Protein AF-A0A7J7P7L3-F1 (afdb_monomer_lite)

InterPro domains:
  IPR001509 NAD-dependent epimerase/dehydratase [PF01370] (6-107)
  IPR036291 NAD(P)-binding domain superfamily [SSF51735] (3-107)

Organism: NCBI:txid39325

Structure (mmCIF, N/CA/C/O backbone):
data_AF-A0A7J7P7L3-F1
#
_entry.id   AF-A0A7J7P7L3-F1
#
loop_
_atom_site.group_PDB
_atom_site.id
_atom_site.type_symbol
_atom_site.label_atom_id
_atom_site.label_alt_id
_atom_site.label_comp_id
_atom_site.label_asym_id
_atom_site.label_entity_id
_atom_site.label_seq_id
_atom_site.pdbx_PDB_ins_code
_atom_site.Cartn_x
_atom_site.Cartn_y
_atom_site.Cartn_z
_atom_site.occupancy
_atom_site.B_iso_or_equiv
_atom_site.auth_seq_id
_atom_site.auth_comp_id
_atom_site.auth_asym_id
_atom_site.auth_atom_id
_atom_site.pdbx_PDB_model_num
ATOM 1 N N . MET A 1 1 ? 2.190 19.082 1.369 1.00 60.88 1 MET A N 1
ATOM 2 C CA . MET A 1 1 ? 1.082 18.113 1.356 1.00 60.88 1 MET A CA 1
ATOM 3 C C . MET A 1 1 ? 0.151 18.454 0.211 1.00 60.88 1 MET A C 1
ATOM 5 O O . MET A 1 1 ? -0.112 19.635 0.020 1.00 60.88 1 MET A O 1
ATOM 9 N N . ASN A 1 2 ? -0.275 17.457 -0.565 1.00 70.69 2 ASN A N 1
ATOM 10 C CA . ASN A 1 2 ? -1.290 17.635 -1.604 1.00 70.69 2 ASN A CA 1
ATOM 11 C C . ASN A 1 2 ? -2.679 17.681 -0.943 1.00 70.69 2 ASN A C 1
ATOM 13 O O . ASN A 1 2 ? -2.972 16.841 -0.096 1.00 70.69 2 ASN A O 1
ATOM 17 N N . SER A 1 3 ? -3.491 18.674 -1.297 1.00 72.94 3 SER A N 1
ATOM 18 C CA . SER A 1 3 ? -4.859 18.868 -0.796 1.00 72.94 3 SER A CA 1
ATOM 19 C C . SER A 1 3 ? -5.929 18.641 -1.868 1.00 72.94 3 SER A C 1
ATOM 21 O O . SER A 1 3 ? -7.117 18.727 -1.566 1.00 72.94 3 SER A O 1
ATOM 23 N N . LYS A 1 4 ? -5.526 18.363 -3.114 1.00 76.38 4 LYS A N 1
ATOM 24 C CA . LYS A 1 4 ? -6.437 18.097 -4.226 1.00 76.38 4 LYS A CA 1
ATOM 25 C C . LYS A 1 4 ? -6.952 16.660 -4.139 1.00 76.38 4 LYS A C 1
ATOM 27 O O . LYS A 1 4 ? -6.161 15.725 -4.092 1.00 76.38 4 LYS A O 1
ATOM 32 N N . VAL A 1 5 ? -8.274 16.507 -4.144 1.00 76.38 5 VAL A N 1
ATOM 33 C CA . VAL A 1 5 ? -8.980 15.218 -4.163 1.00 76.38 5 VAL A CA 1
ATOM 34 C C . VAL A 1 5 ? -9.879 15.190 -5.411 1.00 76.38 5 VAL A C 1
ATOM 36 O O . VAL A 1 5 ? -10.526 16.206 -5.678 1.00 76.38 5 VAL A O 1
ATOM 39 N N . PRO A 1 6 ? -9.933 14.087 -6.187 1.00 81.69 6 PRO A N 1
ATOM 40 C CA . PRO A 1 6 ? -9.195 12.832 -6.003 1.00 81.69 6 PRO A CA 1
ATOM 41 C C . PRO A 1 6 ? -7.692 12.987 -6.277 1.00 81.69 6 PRO A C 1
ATOM 43 O O . PRO A 1 6 ? -7.283 13.817 -7.090 1.00 81.69 6 PRO A O 1
ATOM 46 N N . PHE A 1 7 ? -6.875 12.195 -5.577 1.00 83.44 7 PHE A N 1
ATOM 47 C CA . PHE A 1 7 ? -5.431 12.147 -5.807 1.00 83.44 7 PHE A CA 1
ATOM 48 C C . PHE A 1 7 ? -5.124 11.470 -7.146 1.00 83.44 7 PHE A C 1
ATOM 50 O O . PHE A 1 7 ? -5.781 10.497 -7.510 1.00 83.44 7 PHE A O 1
ATOM 57 N N . SER A 1 8 ? -4.105 11.959 -7.851 1.00 88.06 8 SER A N 1
ATOM 58 C CA . SER A 1 8 ? -3.606 11.355 -9.089 1.00 88.06 8 SER A CA 1
ATOM 59 C C . SER A 1 8 ? -2.144 10.939 -8.958 1.00 88.06 8 SER A C 1
ATOM 61 O O . SER A 1 8 ? -1.353 11.575 -8.264 1.00 88.06 8 SER A O 1
ATOM 63 N N . GLU A 1 9 ? -1.742 9.911 -9.701 1.00 85.62 9 GLU A N 1
ATOM 64 C CA . GLU A 1 9 ? -0.350 9.485 -9.854 1.00 85.62 9 GLU A CA 1
ATOM 65 C C . GLU A 1 9 ? 0.541 10.590 -10.434 1.00 85.62 9 GLU A C 1
ATOM 67 O O . GLU A 1 9 ? 1.744 10.600 -10.177 1.00 85.62 9 GLU A O 1
ATOM 72 N N . ARG A 1 10 ? -0.052 11.540 -11.172 1.00 86.62 10 ARG A N 1
ATOM 73 C CA . ARG A 1 10 ? 0.630 12.715 -11.736 1.00 86.62 10 ARG A CA 1
ATOM 74 C C . ARG A 1 10 ? 0.870 13.825 -10.714 1.00 86.62 10 ARG A C 1
ATOM 76 O O . ARG A 1 10 ? 1.592 14.777 -11.012 1.00 86.62 10 ARG A O 1
ATOM 83 N N . ASP A 1 11 ? 0.259 13.744 -9.536 1.00 86.81 11 ASP A N 1
ATOM 84 C CA . ASP A 1 11 ? 0.446 14.756 -8.508 1.00 86.81 11 ASP A CA 1
ATOM 85 C C . ASP A 1 11 ? 1.837 14.642 -7.872 1.00 86.81 11 ASP A C 1
ATOM 87 O O . ASP A 1 11 ? 2.352 13.554 -7.605 1.00 86.81 11 ASP A O 1
ATOM 91 N N . ARG A 1 12 ? 2.446 15.794 -7.569 1.00 84.75 12 ARG A N 1
ATOM 92 C CA . ARG A 1 12 ? 3.759 15.844 -6.913 1.00 84.75 12 ARG A CA 1
ATOM 93 C C . ARG A 1 12 ? 3.686 15.315 -5.481 1.00 84.75 12 ARG A C 1
ATOM 95 O O . ARG A 1 12 ? 2.881 15.777 -4.671 1.00 84.75 12 ARG A O 1
ATOM 102 N N . THR A 1 13 ? 4.613 14.425 -5.140 1.00 83.50 13 THR A N 1
ATOM 103 C CA . THR A 1 13 ? 4.693 13.750 -3.831 1.00 83.50 13 THR A CA 1
ATOM 104 C C . THR A 1 13 ? 5.837 14.255 -2.941 1.00 83.50 13 THR A C 1
ATOM 106 O O . THR A 1 13 ? 6.104 13.685 -1.889 1.00 83.50 13 THR A O 1
ATOM 109 N N . ASP A 1 14 ? 6.494 15.352 -3.318 1.00 81.62 14 ASP A N 1
ATOM 110 C CA . ASP A 1 14 ? 7.770 15.824 -2.739 1.00 81.62 14 ASP A CA 1
ATOM 111 C C . ASP A 1 14 ? 7.638 16.446 -1.333 1.00 81.62 14 ASP A C 1
ATOM 113 O O . ASP A 1 14 ? 8.596 16.963 -0.766 1.00 81.62 14 ASP A O 1
ATOM 117 N N . LYS A 1 15 ? 6.426 16.444 -0.765 1.00 84.94 15 LYS A N 1
ATOM 118 C CA . LYS A 1 15 ? 6.112 16.995 0.562 1.00 84.94 15 LYS A CA 1
ATOM 119 C C . LYS A 1 15 ? 5.389 15.937 1.411 1.00 84.94 15 LYS A C 1
ATOM 121 O O . LYS A 1 15 ? 4.172 16.085 1.611 1.00 84.94 15 LYS A O 1
ATOM 126 N N . PRO A 1 16 ? 6.090 14.873 1.858 1.00 82.50 16 PRO A N 1
ATOM 127 C CA . PRO A 1 16 ? 5.494 13.763 2.596 1.00 82.50 16 PRO A CA 1
ATOM 128 C C . PRO A 1 16 ? 4.971 14.212 3.965 1.00 82.50 16 PRO A C 1
ATOM 130 O O . PRO A 1 16 ? 5.580 15.032 4.644 1.00 82.50 16 PRO A O 1
ATOM 133 N N . ALA A 1 17 ? 3.827 13.659 4.368 1.00 83.81 17 ALA A N 1
ATOM 134 C CA . ALA A 1 17 ? 3.147 14.006 5.619 1.00 83.81 17 ALA A CA 1
ATOM 135 C C . ALA A 1 17 ? 3.677 13.249 6.851 1.00 83.81 17 ALA A C 1
ATOM 137 O O . ALA A 1 17 ? 3.313 13.565 7.979 1.00 83.81 17 ALA A O 1
ATOM 138 N N . SER A 1 18 ? 4.478 12.204 6.641 1.00 85.38 18 SER A N 1
ATOM 139 C CA . SER A 1 18 ? 4.998 11.335 7.695 1.00 85.38 18 SER A CA 1
ATOM 140 C C . SER A 1 18 ? 6.312 10.687 7.266 1.00 85.38 18 SER A C 1
ATOM 142 O O . SER A 1 18 ? 6.610 10.607 6.071 1.00 85.38 18 SER A O 1
ATOM 144 N N . LEU A 1 19 ? 7.071 10.164 8.234 1.00 88.00 19 LEU A N 1
ATOM 145 C CA . LEU A 1 19 ? 8.289 9.402 7.951 1.00 88.00 19 LEU A CA 1
ATOM 146 C C . LEU A 1 19 ? 7.995 8.168 7.086 1.00 88.00 19 LEU A C 1
ATOM 148 O O . LEU A 1 19 ? 8.732 7.888 6.150 1.00 88.00 19 LEU A O 1
ATOM 152 N N . TYR A 1 20 ? 6.877 7.480 7.335 1.00 87.56 20 TYR A N 1
ATOM 153 C CA . TYR A 1 20 ? 6.423 6.369 6.495 1.00 87.56 20 TYR A CA 1
ATOM 154 C C . TYR A 1 20 ? 6.188 6.800 5.037 1.00 87.56 20 TYR A C 1
ATOM 156 O O . TYR A 1 20 ? 6.616 6.118 4.111 1.00 87.56 20 TYR A O 1
ATOM 164 N N . ALA A 1 21 ? 5.539 7.948 4.814 1.00 86.00 21 ALA A N 1
ATOM 165 C CA . ALA A 1 21 ? 5.333 8.461 3.460 1.00 86.00 21 ALA A CA 1
ATOM 166 C C . ALA A 1 21 ? 6.667 8.829 2.787 1.00 86.00 21 ALA A C 1
ATOM 168 O O . ALA A 1 21 ? 6.853 8.554 1.603 1.00 86.00 21 ALA A O 1
ATOM 169 N N . ALA A 1 22 ? 7.609 9.398 3.546 1.00 89.62 22 ALA A N 1
ATOM 170 C CA . ALA A 1 22 ? 8.941 9.722 3.048 1.00 89.62 22 ALA A CA 1
ATOM 171 C C . ALA A 1 22 ? 9.722 8.464 2.631 1.00 89.62 22 ALA A C 1
ATOM 173 O O . ALA A 1 22 ? 10.298 8.443 1.545 1.00 89.62 22 ALA A O 1
ATOM 174 N N . THR A 1 23 ? 9.697 7.393 3.433 1.00 91.94 23 THR A N 1
ATOM 175 C CA . THR A 1 23 ? 10.396 6.141 3.094 1.00 91.94 23 THR A CA 1
ATOM 176 C C . THR A 1 23 ? 9.769 5.436 1.896 1.00 91.94 23 THR A C 1
ATOM 178 O O . THR A 1 23 ? 10.494 4.920 1.048 1.00 91.94 23 THR A O 1
ATOM 181 N N . LYS A 1 24 ? 8.436 5.458 1.764 1.00 91.31 24 LYS A N 1
ATOM 182 C CA . LYS A 1 24 ? 7.757 4.935 0.569 1.00 91.31 24 LYS A CA 1
ATOM 183 C C . LYS A 1 24 ? 8.125 5.717 -0.686 1.00 91.31 24 LYS A C 1
ATOM 185 O O . LYS A 1 24 ? 8.427 5.093 -1.698 1.00 91.31 24 LYS A O 1
ATOM 190 N N . LYS A 1 25 ? 8.192 7.051 -0.606 1.00 91.69 25 LYS A N 1
ATOM 191 C CA . LYS A 1 25 ? 8.627 7.868 -1.742 1.00 91.69 25 LYS A CA 1
ATOM 192 C C . LYS A 1 25 ? 10.092 7.615 -2.109 1.00 91.69 25 LYS A C 1
ATOM 194 O O . LYS A 1 25 ? 10.394 7.450 -3.283 1.00 91.69 25 LYS A O 1
ATOM 199 N N . ALA A 1 26 ? 10.983 7.513 -1.124 1.00 91.56 26 ALA A N 1
ATOM 200 C CA . ALA A 1 26 ? 12.376 7.143 -1.371 1.00 91.56 26 ALA A CA 1
ATOM 201 C C . ALA A 1 26 ? 12.489 5.776 -2.073 1.00 91.56 26 ALA A C 1
ATOM 203 O O . ALA A 1 26 ? 13.293 5.618 -2.986 1.00 91.56 26 ALA A O 1
ATOM 204 N N . GLY A 1 27 ? 11.642 4.810 -1.703 1.00 92.25 27 GLY A N 1
ATOM 205 C CA . GLY A 1 27 ? 11.554 3.517 -2.383 1.00 92.25 27 GLY A CA 1
ATOM 206 C C . GLY A 1 27 ? 11.194 3.618 -3.871 1.00 92.25 27 GLY A C 1
ATOM 207 O O . GLY A 1 27 ? 11.766 2.885 -4.673 1.00 92.25 27 GLY A O 1
ATOM 208 N N . GLU A 1 28 ? 10.306 4.542 -4.259 1.00 92.38 28 GLU A N 1
ATOM 209 C CA . GLU A 1 28 ? 9.980 4.788 -5.675 1.00 92.38 28 GLU A CA 1
ATOM 210 C C . GLU A 1 28 ? 11.187 5.324 -6.458 1.00 92.38 28 GLU A C 1
ATOM 212 O O . GLU A 1 28 ? 11.457 4.860 -7.562 1.00 92.38 28 GLU A O 1
ATOM 217 N N . GLU A 1 29 ? 11.940 6.262 -5.879 1.00 92.25 29 GLU A N 1
ATOM 218 C CA . GLU A 1 29 ? 13.135 6.838 -6.517 1.00 92.25 29 GLU A CA 1
ATOM 219 C C . GLU A 1 29 ? 14.260 5.803 -6.671 1.00 92.25 29 GLU A C 1
ATOM 221 O O . GLU A 1 29 ? 14.944 5.746 -7.697 1.00 92.25 29 GLU A O 1
ATOM 226 N N . ILE A 1 30 ? 14.419 4.925 -5.673 1.00 93.38 30 ILE A N 1
ATOM 227 C CA . ILE A 1 30 ? 15.346 3.792 -5.752 1.00 93.38 30 ILE A CA 1
ATOM 228 C C . ILE A 1 30 ? 14.920 2.859 -6.889 1.00 93.38 30 ILE A C 1
ATOM 230 O O . ILE A 1 30 ? 15.740 2.527 -7.744 1.00 93.38 30 ILE A O 1
ATOM 234 N N . ALA A 1 31 ? 13.644 2.471 -6.943 1.00 90.69 31 ALA A N 1
ATOM 235 C CA . ALA A 1 31 ? 13.121 1.614 -8.004 1.00 90.69 31 ALA A CA 1
ATOM 236 C C . ALA A 1 31 ? 13.325 2.229 -9.399 1.00 90.69 31 ALA A C 1
ATOM 238 O O . ALA A 1 31 ? 13.788 1.544 -10.309 1.00 90.69 31 ALA A O 1
ATOM 239 N N . HIS A 1 32 ? 13.064 3.528 -9.556 1.00 90.00 32 HIS A N 1
ATOM 240 C CA . HIS A 1 32 ? 13.306 4.247 -10.807 1.00 90.00 32 HIS A CA 1
ATOM 241 C C . HIS A 1 32 ? 14.782 4.191 -11.231 1.00 90.00 32 HIS A C 1
ATOM 243 O O . HIS A 1 32 ? 15.096 3.904 -12.386 1.00 90.00 32 HIS A O 1
ATOM 249 N N . THR A 1 33 ? 15.701 4.373 -10.280 1.00 89.31 33 THR A N 1
ATOM 250 C CA . THR A 1 33 ? 17.146 4.274 -10.528 1.00 89.31 33 THR A CA 1
ATOM 251 C C . THR A 1 33 ? 17.550 2.870 -10.994 1.00 89.31 33 THR A C 1
ATOM 253 O O . THR A 1 33 ? 18.318 2.727 -11.945 1.00 89.31 33 THR A O 1
ATOM 256 N N . TYR A 1 34 ? 17.003 1.823 -10.371 1.00 88.19 34 TYR A N 1
ATOM 257 C CA . TYR A 1 34 ? 17.251 0.434 -10.770 1.00 88.19 34 TYR A CA 1
ATOM 258 C C . TYR A 1 34 ? 16.685 0.105 -12.154 1.00 88.19 34 TYR A C 1
ATOM 260 O O . TYR A 1 34 ? 17.354 -0.561 -12.943 1.00 88.19 34 TYR A O 1
ATOM 268 N N . ASN A 1 35 ? 15.485 0.593 -12.473 1.00 87.75 35 ASN A N 1
ATOM 269 C CA . ASN A 1 35 ? 14.912 0.479 -13.812 1.00 87.75 35 ASN A CA 1
ATOM 270 C C . ASN A 1 35 ? 15.823 1.128 -14.868 1.00 87.75 35 ASN A C 1
ATOM 272 O O . ASN A 1 35 ? 16.078 0.526 -15.905 1.00 87.75 35 ASN A O 1
ATOM 276 N N . HIS A 1 36 ? 16.371 2.310 -14.576 1.00 84.62 36 HIS A N 1
ATOM 277 C CA . HIS A 1 36 ? 17.234 3.034 -15.506 1.00 84.62 36 HIS A CA 1
ATOM 278 C C . HIS A 1 36 ? 18.612 2.381 -15.710 1.00 84.62 36 HIS A C 1
ATOM 280 O O . HIS A 1 36 ? 19.092 2.299 -16.838 1.00 84.62 36 HIS A O 1
ATOM 286 N N . ILE A 1 37 ? 19.268 1.936 -14.631 1.00 87.94 37 ILE A N 1
ATO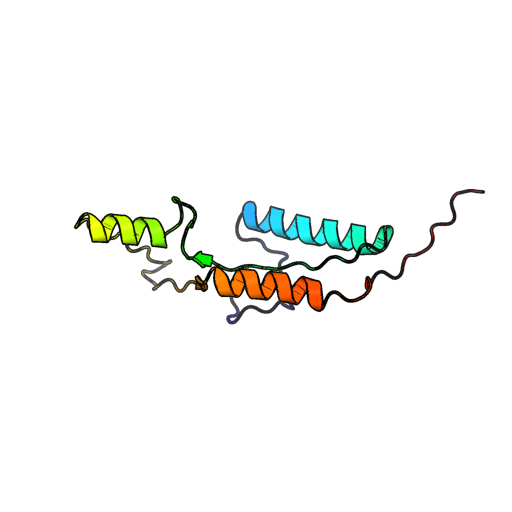M 287 C CA . ILE A 1 37 ? 20.651 1.424 -14.683 1.00 87.94 37 ILE A CA 1
ATOM 288 C C . ILE A 1 37 ? 20.701 -0.054 -15.077 1.00 87.94 37 ILE A C 1
ATOM 290 O O . ILE A 1 37 ? 21.612 -0.472 -15.790 1.00 87.94 37 ILE A O 1
ATOM 294 N N . HIS A 1 38 ? 19.751 -0.847 -14.583 1.00 84.88 38 HIS A N 1
ATOM 295 C CA . HIS A 1 38 ? 19.754 -2.304 -14.715 1.00 84.88 38 HIS A CA 1
ATOM 296 C C . HIS A 1 38 ? 18.620 -2.831 -15.590 1.00 84.88 38 HIS A C 1
ATOM 298 O O . HIS A 1 38 ? 18.446 -4.044 -15.668 1.00 84.88 38 HIS A O 1
ATOM 304 N N . GLU A 1 39 ? 17.846 -1.947 -16.228 1.00 83.50 39 GLU A N 1
ATOM 305 C CA . GLU A 1 39 ? 16.780 -2.338 -17.156 1.00 83.50 39 GLU A CA 1
ATOM 306 C C . GLU A 1 39 ? 15.722 -3.254 -16.497 1.00 83.50 39 GLU A C 1
ATOM 308 O O . GLU A 1 39 ? 15.026 -4.033 -17.155 1.00 83.50 39 GLU A O 1
ATOM 313 N N . LEU A 1 40 ? 15.572 -3.148 -15.169 1.00 84.69 40 LEU A N 1
ATOM 314 C CA . LEU A 1 40 ? 14.591 -3.920 -14.412 1.00 84.69 40 LEU A CA 1
ATOM 315 C C . LEU A 1 40 ? 13.180 -3.409 -14.690 1.00 84.69 40 LEU A C 1
ATOM 317 O O . LEU A 1 40 ? 12.898 -2.220 -14.555 1.00 84.69 40 LEU A O 1
ATOM 321 N N . THR A 1 41 ? 12.267 -4.318 -15.015 1.00 87.69 41 THR A N 1
ATOM 322 C CA . THR A 1 41 ? 10.839 -4.003 -15.129 1.00 87.69 41 THR A CA 1
ATOM 323 C C . THR A 1 41 ? 10.236 -3.944 -13.730 1.00 87.69 41 THR A C 1
ATOM 325 O O . THR A 1 41 ? 10.266 -4.937 -13.006 1.00 87.69 41 THR A O 1
ATOM 328 N N . ILE A 1 42 ? 9.737 -2.773 -13.325 1.00 90.25 42 ILE A N 1
ATOM 329 C CA . ILE A 1 42 ? 9.227 -2.541 -11.970 1.00 90.25 42 ILE A CA 1
ATOM 330 C C . ILE A 1 42 ? 7.903 -1.785 -12.047 1.00 90.25 42 ILE A C 1
ATOM 332 O O . ILE A 1 42 ? 7.837 -0.705 -12.630 1.00 90.25 42 ILE A O 1
ATOM 336 N N . THR A 1 43 ? 6.881 -2.321 -11.379 1.00 91.19 43 THR A N 1
ATOM 337 C CA . THR A 1 43 ? 5.566 -1.686 -11.234 1.00 91.19 43 THR A CA 1
ATOM 338 C C . THR A 1 43 ? 5.349 -1.276 -9.780 1.00 91.19 43 THR A C 1
ATOM 340 O O . THR A 1 43 ? 5.349 -2.112 -8.877 1.00 91.19 43 THR A O 1
ATOM 343 N N . GLY A 1 44 ? 5.179 0.025 -9.534 1.00 91.19 44 GLY A N 1
ATOM 344 C CA . GLY A 1 44 ? 4.890 0.568 -8.206 1.00 91.19 44 GLY A CA 1
ATOM 345 C C . GLY A 1 44 ? 3.387 0.704 -7.969 1.00 91.19 44 GLY A C 1
ATOM 346 O O . GLY A 1 44 ? 2.727 1.468 -8.666 1.00 91.19 44 GLY A O 1
ATOM 347 N N . LEU A 1 45 ? 2.851 0.012 -6.962 1.00 92.44 45 LEU A N 1
ATOM 348 C CA . LEU A 1 45 ? 1.438 0.098 -6.583 1.00 92.44 45 LEU A CA 1
ATOM 349 C C . LEU A 1 45 ? 1.273 0.918 -5.296 1.00 92.44 45 LEU A C 1
ATOM 351 O O . LEU A 1 45 ? 1.817 0.573 -4.244 1.00 92.44 45 LEU A O 1
ATOM 355 N N . ARG A 1 46 ? 0.509 2.014 -5.370 1.00 92.69 46 ARG A N 1
ATOM 356 C CA . ARG A 1 46 ? 0.191 2.879 -4.222 1.00 92.69 46 ARG A CA 1
ATOM 357 C C . ARG A 1 46 ? -1.152 2.474 -3.617 1.00 92.69 46 ARG A C 1
ATOM 359 O O . ARG A 1 46 ? -2.201 2.927 -4.059 1.00 92.69 46 ARG A O 1
ATOM 366 N N . PHE A 1 47 ? -1.119 1.621 -2.598 1.00 91.06 47 PHE A N 1
ATOM 367 C CA . PHE A 1 47 ? -2.336 1.179 -1.916 1.00 91.06 47 PHE A CA 1
ATOM 368 C C . PHE A 1 47 ? -2.874 2.213 -0.922 1.00 91.06 47 PHE A C 1
ATOM 370 O O . PHE A 1 47 ? -2.114 2.836 -0.174 1.00 91.06 47 PHE A O 1
ATOM 377 N N . PHE A 1 48 ? -4.201 2.324 -0.879 1.00 89.06 48 PHE A N 1
ATOM 378 C CA . PHE A 1 48 ? -4.940 2.998 0.187 1.00 89.06 48 PHE A CA 1
ATOM 379 C C . PHE A 1 48 ? -5.192 2.034 1.360 1.00 89.06 48 PHE A C 1
ATOM 381 O O . PHE A 1 48 ? -4.444 1.074 1.565 1.00 89.06 48 PHE A O 1
ATOM 388 N N . THR A 1 49 ? -6.210 2.295 2.184 1.00 89.25 49 THR A N 1
ATOM 389 C CA . THR A 1 49 ? -6.486 1.456 3.354 1.00 89.25 49 THR A CA 1
ATOM 390 C C . THR A 1 49 ? -7.074 0.125 2.904 1.00 89.25 49 THR A C 1
ATOM 392 O O . THR A 1 49 ? -8.181 0.073 2.381 1.00 89.25 49 THR A O 1
ATOM 395 N N . VAL A 1 50 ? -6.353 -0.968 3.132 1.00 92.00 50 VAL A N 1
ATOM 396 C CA . VAL A 1 50 ? -6.828 -2.310 2.778 1.00 92.00 50 VAL A CA 1
ATOM 397 C C . VAL A 1 50 ? -7.560 -2.942 3.959 1.00 92.00 50 VAL A C 1
ATOM 399 O O . VAL A 1 50 ? -7.056 -2.915 5.088 1.00 92.00 50 VAL A O 1
ATOM 402 N N . TYR A 1 51 ? -8.728 -3.535 3.705 1.00 92.94 51 TYR A N 1
ATOM 403 C CA . TYR A 1 51 ? -9.494 -4.283 4.704 1.00 92.94 51 TYR A CA 1
ATOM 404 C C . TYR A 1 51 ? -9.962 -5.642 4.175 1.00 92.94 51 TYR A C 1
ATOM 406 O O . TYR A 1 51 ? -10.127 -5.836 2.973 1.00 92.94 51 TYR A O 1
ATOM 414 N N . GLY A 1 52 ? -10.191 -6.590 5.083 1.00 91.44 52 GLY A N 1
ATOM 415 C CA . GLY A 1 52 ? -10.709 -7.911 4.742 1.00 91.44 52 GLY A CA 1
ATOM 416 C C . GLY A 1 52 ? -10.334 -8.987 5.763 1.00 91.44 52 GLY A C 1
ATOM 417 O O . GLY A 1 52 ? -9.750 -8.675 6.809 1.00 91.44 52 GLY A O 1
ATOM 418 N N . PRO A 1 53 ? -10.682 -10.255 5.480 1.00 90.88 53 PRO A N 1
ATOM 419 C CA . PRO A 1 53 ? -10.236 -11.407 6.256 1.00 90.88 53 PRO A CA 1
ATOM 420 C C . PRO A 1 53 ? -8.712 -11.432 6.405 1.00 90.88 53 PRO A C 1
ATOM 422 O O . PRO A 1 53 ? -7.992 -10.987 5.515 1.00 90.88 53 PRO A O 1
ATOM 425 N N . TRP A 1 54 ? -8.224 -11.946 7.539 1.00 88.88 54 TRP A N 1
ATOM 426 C CA . TRP A 1 54 ? -6.784 -12.006 7.857 1.00 88.88 54 TRP A CA 1
ATOM 427 C C . TRP A 1 54 ? -6.084 -10.640 7.888 1.00 88.88 54 TRP A C 1
ATOM 429 O O . TRP A 1 54 ? -4.860 -10.540 7.811 1.00 88.88 54 TRP A O 1
ATOM 439 N N . GLY A 1 55 ? -6.877 -9.579 8.035 1.00 85.12 55 GLY A N 1
ATOM 440 C CA . GLY A 1 55 ? -6.413 -8.218 8.191 1.00 85.12 55 GLY A CA 1
ATOM 441 C C . GLY A 1 55 ? -5.530 -8.013 9.420 1.00 85.12 55 GLY A C 1
ATOM 442 O O . GLY A 1 55 ? -5.599 -8.743 10.413 1.00 85.12 55 GLY A O 1
ATOM 443 N N . ARG A 1 56 ? -4.704 -6.968 9.373 1.00 87.06 56 ARG A N 1
ATOM 444 C CA . ARG A 1 56 ? -3.825 -6.626 10.490 1.00 87.06 56 ARG A CA 1
ATOM 445 C C . ARG A 1 56 ? -4.627 -6.201 11.731 1.00 87.06 56 ARG A C 1
ATOM 447 O O . ARG A 1 56 ? -5.509 -5.347 11.619 1.00 87.06 56 ARG A O 1
ATOM 454 N N . PRO A 1 57 ? -4.284 -6.708 12.930 1.00 83.94 57 PRO A N 1
ATOM 455 C CA . PRO A 1 57 ? -5.047 -6.452 14.151 1.00 83.94 57 PRO A CA 1
ATOM 456 C C . PRO A 1 57 ? -4.971 -5.006 14.652 1.00 83.94 57 PRO A C 1
ATOM 458 O O . PRO A 1 57 ? -5.757 -4.654 15.529 1.00 83.94 57 PRO A O 1
ATOM 461 N N . ASP A 1 58 ? -4.043 -4.204 14.123 1.00 82.88 58 ASP A N 1
ATOM 462 C CA . ASP A 1 58 ? -3.803 -2.805 14.475 1.00 82.88 58 ASP A CA 1
ATOM 463 C C . ASP A 1 58 ? -4.471 -1.804 13.511 1.00 82.88 58 ASP A C 1
ATOM 465 O O . ASP A 1 58 ? -4.211 -0.604 13.580 1.00 82.88 58 ASP A O 1
ATOM 469 N N . MET A 1 59 ? -5.346 -2.274 12.615 1.00 84.38 59 MET A N 1
ATOM 470 C CA . MET A 1 59 ? -6.116 -1.416 11.712 1.00 84.38 59 MET A CA 1
ATOM 471 C C . MET A 1 59 ? -7.485 -1.045 12.289 1.00 84.38 59 MET A C 1
ATOM 473 O O . MET A 1 59 ? -8.147 -1.847 12.950 1.00 84.38 59 MET A O 1
ATOM 477 N N . ALA A 1 60 ? -7.942 0.172 11.973 1.00 81.50 60 ALA A N 1
ATOM 478 C CA . ALA A 1 60 ? -9.165 0.767 12.518 1.00 81.50 60 ALA A CA 1
ATOM 479 C C . ALA A 1 60 ? -10.408 -0.134 12.388 1.00 81.50 60 ALA A C 1
ATOM 481 O O . ALA A 1 60 ? -11.148 -0.288 13.355 1.00 81.50 60 ALA A O 1
ATOM 482 N N . TYR A 1 61 ? -10.609 -0.789 11.239 1.00 82.50 61 TYR A N 1
ATOM 483 C CA . TYR A 1 61 ? -11.782 -1.646 11.023 1.00 82.50 61 TYR A CA 1
ATOM 484 C C . TYR A 1 61 ? -11.836 -2.828 12.001 1.00 82.50 61 TYR A C 1
ATOM 486 O O . TYR A 1 61 ?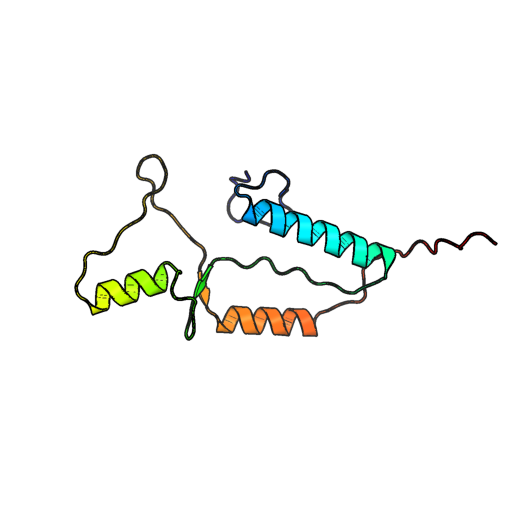 -12.905 -3.145 12.511 1.00 82.50 61 TYR A O 1
ATOM 494 N N . LEU A 1 62 ? -10.692 -3.436 12.330 1.00 83.88 62 LEU A N 1
ATOM 495 C CA . LEU A 1 62 ? -10.626 -4.553 13.273 1.00 83.88 62 LEU A CA 1
ATOM 496 C C . LEU A 1 62 ? -10.860 -4.099 14.715 1.00 83.88 62 LEU A C 1
ATOM 498 O O . LEU A 1 62 ? -11.484 -4.834 15.481 1.00 83.88 62 LEU A O 1
ATOM 502 N N . PHE A 1 63 ? -10.412 -2.896 15.084 1.00 85.56 63 PHE A N 1
ATOM 503 C CA . PHE A 1 63 ? -10.765 -2.293 16.372 1.00 85.56 63 PHE A CA 1
ATOM 504 C C . PHE A 1 63 ? -12.271 -2.050 16.477 1.00 85.56 63 PHE A C 1
ATOM 506 O O . PHE A 1 63 ? -12.888 -2.500 17.439 1.00 85.56 63 PHE A O 1
ATOM 513 N N . PHE A 1 64 ? -12.878 -1.440 15.455 1.00 88.88 64 PHE A N 1
ATOM 514 C CA . PHE A 1 64 ? -14.316 -1.169 15.440 1.00 88.88 64 PHE A CA 1
ATOM 515 C C . PHE A 1 64 ? -15.140 -2.452 15.526 1.00 88.88 64 PHE A C 1
ATOM 517 O O . PHE A 1 64 ? -16.027 -2.546 16.369 1.00 88.88 64 PHE A O 1
ATOM 524 N N . THR A 1 65 ? -14.816 -3.476 14.731 1.00 89.56 65 THR A N 1
ATOM 525 C CA . THR A 1 65 ? -15.506 -4.771 14.808 1.00 89.56 65 THR A CA 1
ATOM 526 C C . THR A 1 65 ? -15.367 -5.402 16.195 1.00 89.56 65 THR A C 1
ATOM 528 O O . THR A 1 65 ? -16.356 -5.875 16.749 1.00 89.56 65 THR A O 1
ATOM 531 N N . LYS A 1 66 ? -14.168 -5.387 16.795 1.00 88.94 66 LYS A N 1
ATOM 532 C CA . LYS A 1 66 ? -13.946 -5.933 18.145 1.00 88.94 66 LYS A CA 1
ATOM 533 C C . LYS A 1 66 ? -14.756 -5.202 19.212 1.00 88.94 66 LYS A C 1
ATOM 535 O O . LYS A 1 66 ? -15.281 -5.862 20.107 1.00 88.94 66 LYS A O 1
ATOM 540 N N . ASP A 1 67 ? -14.832 -3.878 19.145 1.00 91.44 67 ASP A N 1
ATOM 541 C CA . ASP A 1 67 ? -15.559 -3.079 20.131 1.00 91.44 67 ASP A CA 1
ATOM 542 C C . ASP A 1 67 ? -17.073 -3.240 19.977 1.00 91.44 67 ASP A C 1
ATOM 544 O O . ASP A 1 67 ? -17.748 -3.464 20.981 1.00 91.44 67 ASP A O 1
ATOM 548 N N . ILE A 1 68 ? -17.586 -3.278 18.740 1.00 92.38 68 ILE A N 1
ATOM 549 C CA . ILE A 1 68 ? -18.995 -3.590 18.449 1.00 92.38 68 ILE A CA 1
ATOM 550 C C . ILE A 1 68 ? -19.379 -4.948 19.044 1.00 92.38 68 ILE A C 1
ATOM 552 O O . ILE A 1 68 ? -20.354 -5.043 19.787 1.00 92.38 68 ILE A O 1
ATOM 556 N N . LEU A 1 69 ? -18.585 -5.992 18.781 1.00 92.88 69 LEU A N 1
ATOM 557 C CA . LEU A 1 69 ? -18.852 -7.343 19.288 1.00 92.88 69 LEU A CA 1
ATOM 558 C C . LEU A 1 69 ? -18.792 -7.437 20.820 1.00 92.88 69 LEU A C 1
ATOM 560 O O . LEU A 1 69 ? -19.405 -8.325 21.405 1.00 92.88 69 LEU A O 1
ATOM 564 N N . LYS A 1 70 ? -18.052 -6.538 21.477 1.00 94.56 70 LYS A N 1
ATOM 565 C CA . LYS A 1 70 ? -17.928 -6.472 22.941 1.00 94.56 70 LYS A CA 1
ATOM 566 C C . LYS A 1 70 ? -18.905 -5.486 23.587 1.00 94.56 70 LYS A C 1
ATOM 568 O O . LYS A 1 70 ? -18.813 -5.280 24.795 1.00 94.56 70 LYS A O 1
ATOM 573 N N . GLY A 1 71 ? -19.784 -4.844 22.811 1.00 92.94 71 GLY A N 1
ATOM 574 C CA . GLY A 1 71 ? -20.680 -3.795 23.303 1.00 92.94 71 GLY A CA 1
ATOM 575 C C . GLY A 1 71 ? -19.945 -2.570 23.862 1.00 92.94 71 GLY A C 1
ATOM 576 O O . GLY A 1 71 ? -20.465 -1.882 24.737 1.00 92.94 71 GLY A O 1
ATOM 577 N N . LYS A 1 72 ? -18.711 -2.316 23.411 1.00 93.44 72 LYS A N 1
ATOM 578 C CA . LYS A 1 72 ? -17.900 -1.172 23.840 1.00 93.44 72 LYS A CA 1
ATOM 579 C C . LYS A 1 72 ? -18.200 0.055 22.986 1.00 93.44 72 LYS A C 1
ATOM 581 O O . LYS A 1 72 ? -18.571 -0.053 21.820 1.00 93.44 72 LYS A O 1
ATOM 586 N N . SER A 1 73 ? -17.992 1.232 23.570 1.00 90.69 73 SER A N 1
ATOM 587 C CA . SER A 1 73 ? -18.067 2.493 22.831 1.00 90.69 73 SER A CA 1
ATOM 588 C C . SER A 1 73 ? -17.018 2.527 21.719 1.00 90.69 73 SER A C 1
ATOM 590 O O . SER A 1 73 ? -15.863 2.166 21.948 1.00 90.69 73 SER A O 1
ATOM 592 N N . ILE A 1 74 ? -17.420 2.974 20.530 1.00 88.69 74 ILE A N 1
ATOM 593 C CA . ILE A 1 74 ? -16.544 3.061 19.362 1.00 88.69 74 ILE A CA 1
ATOM 594 C C . ILE A 1 74 ? -15.841 4.425 19.376 1.00 88.69 74 ILE A C 1
ATOM 596 O O . ILE A 1 74 ? -16.515 5.458 19.315 1.00 88.69 74 ILE A O 1
ATOM 600 N N . PRO A 1 75 ? -14.500 4.474 19.412 1.00 81.25 75 PRO A N 1
ATOM 601 C CA . PRO A 1 75 ? -13.777 5.734 19.324 1.00 81.25 75 PRO A CA 1
ATOM 602 C C . PRO A 1 75 ? -13.880 6.309 17.904 1.00 81.25 75 PRO A C 1
ATOM 604 O O . PRO A 1 75 ? -13.323 5.765 16.950 1.00 81.25 75 PRO A O 1
ATOM 607 N N . ILE A 1 76 ? -14.582 7.436 17.758 1.00 82.50 76 ILE A N 1
ATOM 608 C CA . ILE A 1 76 ? -14.687 8.161 16.486 1.00 82.50 76 ILE A CA 1
ATOM 609 C C . ILE A 1 76 ? -13.571 9.203 16.396 1.00 82.50 76 ILE A C 1
ATOM 611 O O . ILE A 1 76 ? -13.551 10.185 17.141 1.00 82.50 76 ILE A O 1
ATOM 615 N N . PHE A 1 77 ? -12.658 9.017 15.446 1.00 80.50 77 PHE A N 1
ATOM 616 C CA . PHE A 1 77 ? -11.583 9.969 15.176 1.00 80.50 77 PHE A CA 1
ATOM 617 C C . PHE A 1 77 ? -12.110 11.146 14.343 1.00 80.50 77 PHE A C 1
ATOM 619 O O . PHE A 1 77 ? -12.594 10.958 13.227 1.00 80.50 77 PHE A O 1
ATOM 626 N N . LYS A 1 78 ? -12.008 12.367 14.879 1.00 78.81 78 LYS A N 1
ATOM 627 C CA . LYS A 1 78 ? -12.353 13.609 14.168 1.00 78.81 78 LYS A CA 1
ATOM 628 C C . LYS A 1 78 ? -11.093 14.273 13.613 1.00 78.81 78 LYS A C 1
ATOM 630 O O . LYS A 1 78 ? -10.035 14.225 14.238 1.00 78.81 78 LYS A O 1
ATOM 635 N N . GLY A 1 79 ? -11.213 14.888 12.440 1.00 72.19 79 GLY A N 1
ATOM 636 C CA . GLY A 1 79 ? -10.166 15.716 11.851 1.00 72.19 79 GLY A CA 1
ATOM 637 C C . GLY A 1 79 ? -10.050 17.080 12.546 1.00 72.19 79 GLY A C 1
ATOM 638 O O . GLY A 1 79 ? -10.815 17.373 13.473 1.00 72.19 79 GLY A O 1
ATOM 639 N N . PRO A 1 80 ? -9.118 17.940 12.093 1.00 70.56 80 PRO A N 1
ATOM 640 C CA . PRO A 1 80 ? -9.023 19.322 12.561 1.00 70.56 80 PRO A CA 1
ATOM 641 C C . PRO A 1 80 ? -10.383 20.033 12.471 1.00 70.56 80 PRO A C 1
ATOM 643 O O . PRO A 1 80 ? -11.140 19.802 11.527 1.00 70.56 80 PRO A O 1
ATOM 646 N N . ASN A 1 81 ? -10.705 20.880 13.452 1.00 74.75 81 ASN A N 1
ATOM 647 C CA . ASN A 1 81 ? -11.970 21.630 13.534 1.00 74.75 81 ASN A CA 1
ATOM 648 C C . ASN A 1 81 ? -13.245 20.760 13.539 1.00 74.75 81 ASN A C 1
ATOM 650 O O . ASN A 1 81 ? -14.256 21.138 12.957 1.00 74.75 81 ASN A O 1
ATOM 654 N N . HIS A 1 82 ? -13.209 19.586 14.181 1.00 76.31 82 HIS A N 1
ATOM 655 C CA . HIS A 1 82 ? -14.332 18.633 14.223 1.00 76.31 82 HIS A CA 1
ATOM 656 C C . HIS A 1 82 ? -14.787 18.111 12.849 1.00 76.31 82 HIS A C 1
ATOM 658 O O . HIS A 1 82 ? -15.883 17.559 12.739 1.00 76.31 82 HIS A O 1
ATOM 664 N N . GLY A 1 83 ? -13.945 18.231 11.820 1.00 72.25 83 GLY A N 1
ATOM 665 C CA . GLY A 1 83 ? -14.243 17.716 10.489 1.00 72.25 83 GLY A CA 1
ATOM 666 C C . GLY A 1 83 ? -14.395 16.194 10.474 1.00 72.25 83 GLY A C 1
ATOM 667 O O . GLY A 1 83 ? -13.682 15.464 11.170 1.00 72.25 83 GLY A O 1
ATOM 668 N N . THR A 1 84 ? -15.319 15.700 9.654 1.00 73.75 84 THR A N 1
ATOM 669 C CA . THR A 1 84 ? -15.448 14.270 9.357 1.00 73.75 84 THR A CA 1
ATOM 670 C C . THR A 1 84 ? -14.250 13.795 8.541 1.00 73.75 84 THR A C 1
ATOM 672 O O . THR A 1 84 ? -13.848 14.451 7.581 1.00 73.75 84 THR A O 1
ATOM 675 N N . VAL A 1 85 ? -13.677 12.648 8.907 1.00 77.38 85 VAL A N 1
ATOM 676 C CA . VAL A 1 85 ? -12.537 12.062 8.194 1.00 77.38 85 VAL A CA 1
ATOM 677 C C . VAL A 1 85 ? -13.049 11.035 7.192 1.00 77.38 85 VAL A C 1
ATOM 679 O O . VAL A 1 85 ? -13.644 10.037 7.585 1.00 77.38 85 VAL A O 1
ATOM 682 N N . ALA A 1 86 ? -12.781 11.261 5.907 1.00 77.88 86 ALA A N 1
ATOM 683 C CA . ALA A 1 86 ? -12.945 10.248 4.872 1.00 77.88 86 ALA A CA 1
ATOM 684 C C . ALA A 1 86 ? -11.630 9.476 4.674 1.00 77.88 86 ALA A C 1
ATOM 686 O O . ALA A 1 86 ? -10.526 10.030 4.781 1.00 77.88 86 ALA A O 1
ATOM 687 N N . ARG A 1 87 ? -11.749 8.176 4.412 1.00 82.25 87 ARG A N 1
ATOM 688 C CA . ARG A 1 87 ? -10.644 7.276 4.078 1.00 82.25 87 ARG A CA 1
ATOM 689 C C . ARG A 1 87 ? -11.100 6.373 2.945 1.00 82.25 87 ARG A C 1
ATOM 691 O O . ARG A 1 87 ? -12.192 5.821 3.026 1.00 82.25 87 ARG A O 1
ATOM 698 N N . ASP A 1 88 ? -10.242 6.194 1.951 1.00 84.94 88 ASP A N 1
ATOM 699 C CA . ASP A 1 88 ? -10.464 5.203 0.906 1.00 84.94 88 ASP A CA 1
ATOM 700 C C . ASP A 1 88 ? -10.129 3.814 1.449 1.00 84.94 88 ASP A C 1
ATOM 702 O O . ASP A 1 88 ? -9.007 3.562 1.914 1.00 84.94 88 ASP A O 1
ATOM 706 N N . PHE A 1 89 ? -11.136 2.942 1.418 1.00 88.44 89 PHE A N 1
ATOM 707 C CA . PHE A 1 89 ? -11.038 1.541 1.792 1.00 88.44 89 PHE A CA 1
ATOM 708 C C . PHE A 1 89 ? -11.174 0.670 0.551 1.00 88.44 89 PHE A C 1
ATOM 710 O O . PHE A 1 89 ? -12.111 0.829 -0.227 1.00 88.44 89 PHE A O 1
ATOM 717 N N . THR A 1 90 ? -10.264 -0.281 0.397 1.00 92.38 90 THR A N 1
ATOM 718 C CA . THR A 1 90 ? -10.286 -1.253 -0.697 1.00 92.38 90 THR A CA 1
ATOM 719 C C . THR A 1 90 ? -10.292 -2.655 -0.110 1.00 92.38 90 THR A C 1
ATOM 721 O O . THR A 1 90 ? -9.517 -2.952 0.806 1.00 92.38 90 THR A O 1
ATOM 724 N N . TYR A 1 91 ? -11.193 -3.505 -0.600 1.00 94.38 91 TYR A N 1
ATOM 725 C CA . TYR A 1 91 ? -11.297 -4.876 -0.123 1.00 94.38 91 TYR A CA 1
ATOM 726 C C . TYR A 1 91 ? -10.096 -5.704 -0.590 1.00 94.38 91 TYR A C 1
ATOM 728 O O . TYR A 1 91 ? -9.554 -5.480 -1.674 1.00 94.38 91 TYR A O 1
ATOM 736 N N . ILE A 1 92 ? -9.662 -6.655 0.239 1.00 94.44 92 ILE A N 1
ATOM 737 C CA . ILE A 1 92 ? -8.452 -7.445 -0.011 1.00 94.44 92 ILE A CA 1
ATOM 738 C C . ILE A 1 92 ? -8.487 -8.182 -1.356 1.00 94.44 92 ILE A C 1
ATOM 740 O O . ILE A 1 92 ? -7.470 -8.208 -2.044 1.00 94.44 92 ILE A O 1
ATOM 744 N N . ASP A 1 93 ? -9.640 -8.693 -1.787 1.00 95.69 93 ASP A N 1
ATOM 745 C CA . ASP A 1 93 ? -9.735 -9.401 -3.069 1.00 95.69 93 ASP A CA 1
ATOM 746 C C . ASP A 1 93 ? -9.490 -8.469 -4.262 1.00 95.69 93 ASP A C 1
ATOM 748 O O . ASP A 1 93 ? -8.892 -8.883 -5.254 1.00 95.69 93 ASP A O 1
ATOM 752 N N . ASP A 1 94 ? -9.891 -7.200 -4.166 1.00 95.31 94 ASP A N 1
ATOM 753 C CA . ASP A 1 94 ? -9.644 -6.213 -5.221 1.00 95.31 94 ASP A CA 1
ATOM 754 C C . ASP A 1 94 ? -8.165 -5.821 -5.275 1.00 95.31 94 ASP A C 1
ATOM 756 O O . ASP A 1 94 ? -7.607 -5.645 -6.358 1.00 95.31 94 ASP A O 1
ATOM 760 N N . ILE A 1 95 ? -7.493 -5.772 -4.119 1.00 95.75 95 ILE A N 1
ATOM 761 C CA . ILE A 1 95 ? -6.036 -5.596 -4.050 1.00 95.75 95 ILE A CA 1
ATOM 762 C C . ILE A 1 95 ? -5.317 -6.772 -4.706 1.00 95.75 95 ILE A C 1
ATOM 764 O O . ILE A 1 95 ? -4.412 -6.558 -5.510 1.00 95.75 95 ILE A O 1
ATOM 768 N N . VAL A 1 96 ? -5.728 -8.006 -4.404 1.00 95.44 96 VAL A N 1
ATOM 769 C CA . VAL A 1 96 ? -5.141 -9.210 -5.008 1.00 95.44 96 VAL A CA 1
ATOM 770 C C . VAL A 1 96 ? -5.332 -9.200 -6.524 1.00 95.44 96 VAL A C 1
ATOM 772 O O . VAL A 1 96 ? -4.363 -9.400 -7.254 1.00 95.44 96 VAL A O 1
ATOM 775 N N . LYS A 1 97 ? -6.542 -8.895 -7.010 1.00 95.62 97 LYS A N 1
ATOM 776 C CA . LYS A 1 97 ? -6.814 -8.748 -8.450 1.00 95.62 97 LYS A CA 1
ATOM 777 C C . LYS A 1 97 ? -5.948 -7.663 -9.088 1.00 95.62 97 LYS A C 1
ATOM 779 O O . LYS A 1 97 ? -5.401 -7.893 -10.159 1.00 95.62 97 LYS A O 1
ATOM 784 N N . GLY A 1 98 ? -5.786 -6.513 -8.431 1.00 94.25 98 GLY A N 1
ATOM 785 C CA . GLY A 1 98 ? -4.923 -5.431 -8.908 1.00 94.25 98 GLY A CA 1
ATOM 786 C C . GLY A 1 98 ? -3.449 -5.836 -8.994 1.00 94.25 98 GLY A C 1
ATOM 787 O O . GLY A 1 98 ? -2.789 -5.538 -9.986 1.00 94.25 98 GLY A O 1
ATOM 788 N N . CYS A 1 99 ? -2.939 -6.569 -8.000 1.00 95.19 99 CYS A N 1
ATOM 789 C CA . CYS A 1 99 ? -1.585 -7.124 -8.027 1.00 95.19 99 CYS A CA 1
ATOM 790 C C . CYS A 1 99 ? -1.394 -8.100 -9.193 1.00 95.19 99 CYS A C 1
ATOM 792 O 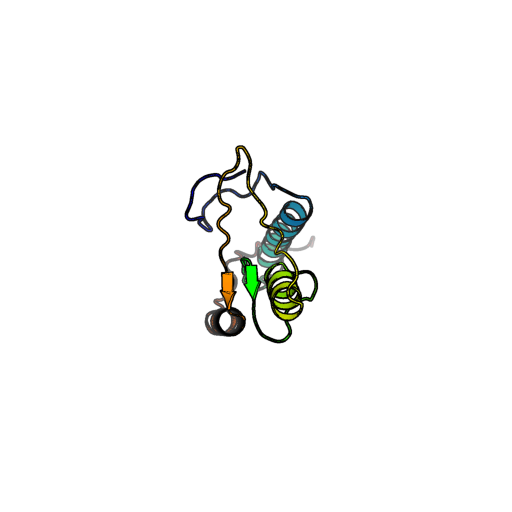O . CYS A 1 99 ? -0.424 -7.968 -9.935 1.00 95.19 99 CYS A O 1
ATOM 794 N N . LEU A 1 100 ? -2.314 -9.052 -9.374 1.00 95.94 100 LEU A N 1
ATOM 795 C CA . LEU A 1 100 ? -2.252 -10.010 -10.482 1.00 95.94 100 LEU A CA 1
ATOM 796 C C . LEU A 1 100 ? -2.324 -9.296 -11.836 1.00 95.94 100 LEU A C 1
ATOM 798 O O . LEU A 1 100 ? -1.450 -9.495 -12.672 1.00 95.94 100 LEU A O 1
ATOM 802 N N . GLY A 1 101 ? -3.266 -8.363 -11.998 1.00 94.31 101 GLY A N 1
ATOM 803 C CA . GLY A 1 101 ? -3.366 -7.546 -13.206 1.00 94.31 101 GLY A CA 1
ATOM 804 C C . GLY A 1 101 ? -2.081 -6.771 -13.498 1.00 94.31 101 GLY A C 1
ATOM 805 O O . GLY A 1 101 ? -1.654 -6.718 -14.642 1.00 94.31 101 GLY A O 1
ATOM 806 N N . SER A 1 102 ? -1.407 -6.240 -12.472 1.00 93.06 102 SER A N 1
ATOM 807 C CA . SER A 1 102 ? -0.140 -5.516 -12.650 1.00 93.06 102 SER A CA 1
ATOM 808 C C . SER A 1 102 ? 1.016 -6.390 -13.147 1.00 93.06 102 SER A C 1
ATOM 810 O O . SER A 1 102 ? 1.929 -5.878 -13.795 1.00 93.06 102 SER A O 1
ATOM 812 N N . LEU A 1 103 ? 0.983 -7.689 -12.833 1.00 91.12 103 LEU A N 1
ATOM 813 C CA . LEU A 1 103 ? 1.945 -8.668 -13.333 1.00 91.12 103 LEU A CA 1
ATOM 814 C C . LEU A 1 103 ? 1.614 -9.051 -14.777 1.00 91.12 103 LEU A C 1
ATOM 816 O O . LEU A 1 103 ? 2.512 -9.088 -15.614 1.00 91.12 103 LEU A O 1
ATOM 820 N N . ASP A 1 104 ? 0.333 -9.270 -15.072 1.00 91.19 104 ASP A N 1
ATOM 821 C CA . ASP A 1 104 ? -0.143 -9.652 -16.404 1.00 91.19 104 ASP A CA 1
ATOM 822 C C . ASP A 1 104 ? 0.042 -8.529 -17.438 1.00 91.19 104 ASP A C 1
ATOM 824 O O . ASP A 1 104 ? 0.291 -8.796 -18.613 1.00 91.19 104 ASP A O 1
ATOM 828 N N . THR A 1 105 ? -0.045 -7.266 -17.012 1.00 88.44 105 THR A N 1
ATOM 829 C CA . THR A 1 105 ? 0.157 -6.087 -17.869 1.00 88.44 105 THR A CA 1
ATOM 830 C C . THR A 1 105 ? 1.559 -5.492 -17.753 1.00 88.44 105 THR A C 1
ATOM 832 O O . THR A 1 105 ? 1.764 -4.340 -18.138 1.00 88.44 105 THR A O 1
ATOM 835 N N . ALA A 1 106 ? 2.521 -6.211 -17.168 1.00 84.00 106 ALA A N 1
ATOM 836 C CA . ALA A 1 106 ? 3.882 -5.709 -17.042 1.00 84.00 106 ALA A CA 1
ATOM 837 C C . ALA A 1 106 ? 4.525 -5.571 -18.433 1.00 84.00 106 ALA A C 1
ATOM 839 O O . ALA A 1 106 ? 4.819 -6.556 -19.111 1.00 84.00 106 ALA A O 1
ATOM 840 N N . GLU A 1 107 ? 4.747 -4.332 -18.867 1.00 79.38 107 GLU A N 1
ATOM 841 C CA . GLU A 1 107 ? 5.452 -4.039 -20.114 1.00 79.38 107 GLU A CA 1
ATOM 842 C C . GLU A 1 107 ? 6.969 -4.061 -19.911 1.00 79.38 107 GLU A C 1
ATOM 844 O O . GLU A 1 107 ? 7.46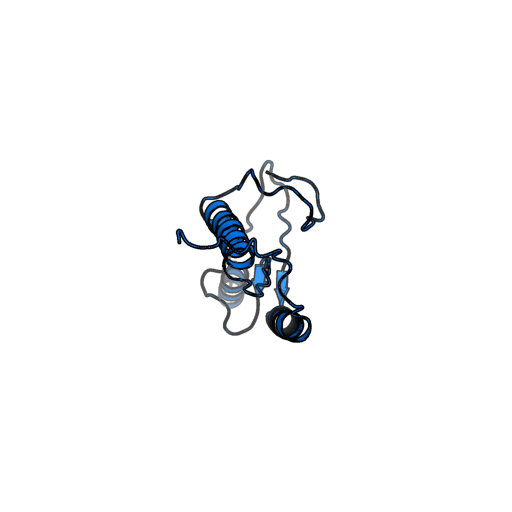8 -4.033 -18.787 1.00 79.38 107 GLU A O 1
ATOM 849 N N . LYS A 1 108 ? 7.731 -4.101 -21.010 1.00 74.38 108 LYS A N 1
ATOM 850 C CA . LYS A 1 108 ? 9.195 -3.998 -20.940 1.00 74.38 108 LYS A CA 1
ATOM 851 C C . LYS A 1 108 ? 9.600 -2.712 -20.218 1.00 74.38 108 LYS A C 1
ATOM 853 O O . LYS A 1 108 ? 8.896 -1.707 -20.279 1.00 74.38 108 LYS A O 1
ATOM 858 N N . ASN A 1 109 ? 10.759 -2.752 -19.561 1.00 73.62 109 ASN A N 1
ATOM 859 C CA . ASN A 1 109 ? 11.311 -1.590 -18.880 1.00 73.62 109 ASN A CA 1
ATOM 860 C C . ASN A 1 109 ? 11.273 -0.342 -19.789 1.00 73.62 109 ASN A C 1
ATOM 862 O O . ASN A 1 109 ? 11.497 -0.412 -20.996 1.00 73.62 109 ASN A O 1
ATOM 866 N N . THR A 1 110 ? 10.986 0.810 -19.192 1.00 67.88 110 THR A N 1
ATOM 867 C CA . THR A 1 110 ? 11.010 2.114 -19.868 1.00 67.88 110 THR A CA 1
ATOM 868 C C . THR A 1 110 ? 12.390 2.777 -19.801 1.00 67.88 110 THR A C 1
ATOM 870 O O . THR A 1 110 ? 12.552 3.930 -20.207 1.00 67.88 110 THR A O 1
ATOM 873 N N . GLY A 1 111 ? 13.395 2.068 -19.278 1.00 60.25 111 GLY A N 1
ATOM 874 C CA . GLY A 1 111 ? 14.740 2.576 -19.075 1.00 60.25 111 GLY A CA 1
ATOM 875 C C . GLY A 1 111 ? 15.512 2.607 -20.389 1.00 60.25 111 GLY A C 1
ATOM 876 O O . GLY A 1 111 ? 15.829 1.575 -20.968 1.00 60.25 111 GLY A O 1
ATOM 877 N N . SER A 1 112 ? 15.885 3.797 -20.856 1.00 57.81 112 SER A N 1
ATOM 878 C CA . SER A 1 112 ? 16.882 3.940 -21.917 1.00 57.81 112 SER A CA 1
ATOM 879 C C . SER A 1 112 ? 18.270 3.712 -21.312 1.00 57.81 112 SER A C 1
ATOM 881 O O . SER A 1 112 ? 18.958 4.677 -20.972 1.00 57.81 112 SER A O 1
ATOM 883 N N . GLY A 1 113 ? 18.653 2.455 -21.085 1.00 54.16 113 GLY A N 1
ATOM 884 C CA . GLY A 1 113 ? 19.953 2.103 -20.524 1.00 54.16 113 GLY A CA 1
ATOM 885 C C . GLY A 1 113 ? 21.084 2.752 -21.323 1.00 54.16 113 GLY A C 1
ATOM 886 O O . GLY A 1 113 ? 21.460 2.302 -22.406 1.00 54.16 113 GLY A O 1
ATOM 887 N N . GLY A 1 114 ? 21.646 3.843 -20.800 1.00 54.19 114 GLY A N 1
ATOM 888 C CA . 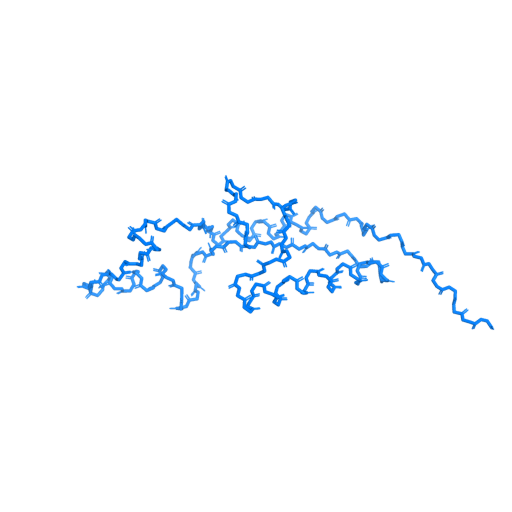GLY A 1 114 ? 22.896 4.384 -21.300 1.00 54.19 114 GLY A CA 1
ATOM 889 C C . GLY A 1 114 ? 23.971 3.362 -20.974 1.00 54.19 114 GLY A C 1
ATOM 890 O O . GLY A 1 114 ? 24.427 3.315 -19.834 1.00 54.19 114 GLY A O 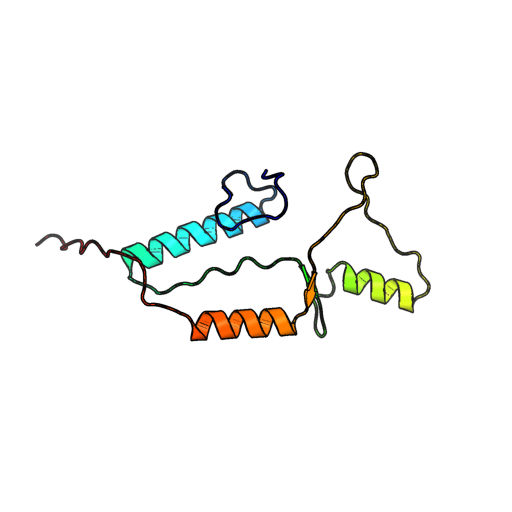1
ATOM 891 N N . LYS A 1 115 ? 24.361 2.525 -21.947 1.00 54.62 115 LYS A N 1
ATOM 892 C CA . LYS A 1 115 ? 25.520 1.631 -21.825 1.00 54.62 115 LYS A CA 1
ATOM 893 C C . LYS A 1 115 ? 26.726 2.469 -21.402 1.00 54.62 115 LYS A C 1
ATOM 895 O O . LYS A 1 115 ? 27.407 3.046 -22.251 1.00 54.62 115 LYS A O 1
ATOM 900 N N . LYS A 1 116 ? 27.024 2.535 -20.103 1.00 56.94 116 LYS A N 1
ATOM 901 C CA . LYS A 1 116 ? 28.330 2.992 -19.638 1.00 56.94 116 LYS A CA 1
ATOM 902 C C . LYS A 1 116 ? 29.322 1.938 -20.107 1.00 56.94 116 LYS A C 1
ATOM 904 O O . LYS A 1 116 ? 29.474 0.897 -19.475 1.00 56.94 116 LYS A O 1
ATOM 909 N N . LYS A 1 117 ? 29.948 2.187 -21.263 1.00 49.72 117 LYS A N 1
ATOM 910 C CA . LYS A 1 117 ? 31.172 1.493 -21.659 1.00 49.72 117 LYS A CA 1
ATOM 911 C C . LYS A 1 117 ? 32.139 1.660 -20.487 1.00 49.72 117 LYS A C 1
ATOM 913 O O . LYS A 1 117 ? 32.449 2.791 -20.118 1.00 49.72 117 LYS A O 1
ATOM 918 N N . GLY A 1 118 ? 32.512 0.550 -19.855 1.00 49.84 118 GLY A N 1
ATOM 919 C CA . GLY A 1 118 ? 33.549 0.555 -18.828 1.00 49.84 118 GLY A CA 1
ATOM 920 C C . GLY A 1 118 ? 34.848 1.142 -19.392 1.00 49.84 118 GLY A C 1
ATOM 921 O O . GLY A 1 118 ? 35.007 1.166 -20.618 1.00 49.84 118 GLY A O 1
ATOM 922 N N . PRO A 1 119 ? 35.752 1.643 -18.536 1.00 55.94 119 PRO A N 1
ATOM 923 C CA . PRO A 1 119 ? 37.032 2.146 -19.006 1.00 55.94 119 PRO A CA 1
ATOM 924 C C . PRO A 1 119 ? 37.788 0.982 -19.659 1.00 55.94 119 PRO A C 1
ATOM 926 O O . PRO A 1 119 ? 38.036 -0.035 -19.013 1.00 55.94 119 PRO A O 1
ATOM 929 N N . THR A 1 120 ? 38.036 1.117 -20.962 1.00 53.72 120 THR A N 1
ATOM 930 C CA . THR A 1 120 ? 38.964 0.289 -21.745 1.00 53.72 120 THR A CA 1
ATOM 931 C C . THR A 1 120 ? 40.391 0.515 -21.296 1.00 53.72 120 THR A C 1
ATOM 933 O O . THR A 1 120 ? 40.711 1.703 -21.052 1.00 53.72 120 THR A O 1
#

Secondary structure (DSSP, 8-state):
----SS--TTS---S-SSHHHHHHHHHHHHHHHHHHHH----------EEESTT--TTSHHHHHHHHHHTTPPP-----GGGPPPP--EEEHHHHHHHHHHHHHT-PPP-------PPP-

pLDDT: mean 83.75, std 11.08, range [49.72, 95.94]

Foldseek 3Di:
DDPDPPDDPPDDQPDPPDPVSVVLVVVVVVVVVCCQAVQDQDDDDDDWAEDDPPDDCPDLVNQQVVCVVVVHDRDQDADPPRHHDDGDYDYPVVVVVVVVVCVVPRDGRPHPHPPPPDDD

Sequence (120 aa):
MNSKVPFSERDRTDKPASLYAATKKAGEEIAHTYNHIHELTITGLRFFTVYGPWGRPDMAYLFFTKDILKGKSIPIFKGPNHGTVARDFTYIDDIVKGCLGSLDTAEKNTGSGGKKKGPT

Radius of gyration: 19.87 Å; chains: 1; bounding box: 60×34×46 Å